Protein AF-A0A377BD72-F1 (afdb_monomer_lite)

Structure (mmCIF, N/CA/C/O backbone):
data_AF-A0A377BD72-F1
#
_entry.id   AF-A0A377BD72-F1
#
loop_
_atom_site.group_PDB
_atom_site.id
_atom_site.type_symbol
_atom_site.label_atom_id
_atom_site.label_alt_id
_atom_site.label_comp_id
_atom_site.label_asym_id
_atom_site.label_entity_id
_atom_site.label_seq_id
_atom_site.pdbx_PDB_ins_code
_atom_site.Cartn_x
_atom_site.Cartn_y
_atom_site.Cartn_z
_atom_site.occupancy
_atom_site.B_iso_or_equiv
_atom_site.auth_seq_id
_atom_site.auth_comp_id
_atom_site.auth_asym_id
_atom_site.auth_atom_id
_atom_site.pdbx_PDB_model_num
ATOM 1 N N . MET A 1 1 ? -21.410 -4.840 31.446 1.00 68.69 1 MET A N 1
ATOM 2 C CA . MET A 1 1 ? -22.089 -3.539 31.298 1.00 68.69 1 MET A CA 1
ATOM 3 C C . MET A 1 1 ? -21.167 -2.398 30.860 1.00 68.69 1 MET A C 1
ATOM 5 O O . MET A 1 1 ? -21.306 -1.969 29.726 1.00 68.69 1 MET A O 1
ATOM 9 N N . GLU A 1 2 ? -20.197 -1.913 31.652 1.00 82.12 2 GLU A N 1
ATOM 10 C CA . GLU A 1 2 ? -19.396 -0.733 31.231 1.00 82.12 2 GLU A CA 1
ATOM 11 C C . GLU A 1 2 ? -18.565 -0.947 29.955 1.00 82.12 2 GLU A C 1
ATOM 13 O O . GLU A 1 2 ? -18.600 -0.119 29.046 1.00 82.12 2 GLU A O 1
ATOM 18 N N . ARG A 1 3 ? -17.866 -2.087 29.837 1.00 90.44 3 ARG A N 1
ATOM 19 C CA . ARG A 1 3 ? -17.086 -2.415 28.629 1.00 90.44 3 ARG A CA 1
ATOM 20 C C . ARG A 1 3 ? -17.943 -2.490 27.369 1.00 90.44 3 ARG A C 1
ATOM 22 O O . ARG A 1 3 ? -17.489 -2.070 26.309 1.00 90.44 3 ARG A O 1
ATOM 29 N N . GLU A 1 4 ? -19.153 -3.029 27.477 1.00 92.31 4 GLU A N 1
ATOM 30 C CA . GLU A 1 4 ? -20.074 -3.149 26.342 1.00 92.31 4 GLU A CA 1
ATOM 31 C C . GLU A 1 4 ? -20.479 -1.761 25.848 1.00 92.31 4 GLU A C 1
ATOM 33 O O . GLU A 1 4 ? -20.363 -1.489 24.654 1.00 92.31 4 GLU A O 1
ATOM 38 N N . LEU A 1 5 ? -20.795 -0.849 26.774 1.00 93.31 5 LEU A N 1
ATOM 39 C CA . LEU A 1 5 ? -21.118 0.542 26.459 1.00 93.31 5 LEU A CA 1
ATOM 40 C C . LEU A 1 5 ? -19.953 1.267 25.758 1.00 93.31 5 LEU A C 1
ATOM 42 O O . LEU A 1 5 ? -20.156 2.031 24.812 1.00 93.31 5 LEU A O 1
ATOM 46 N N . THR A 1 6 ? -18.711 1.036 26.196 1.00 94.19 6 THR A N 1
ATOM 47 C CA . THR A 1 6 ? -17.518 1.625 25.559 1.00 94.19 6 THR A CA 1
ATOM 48 C C . THR A 1 6 ? -17.293 1.078 24.149 1.00 94.19 6 THR A C 1
ATOM 50 O O . THR A 1 6 ? -16.964 1.837 23.231 1.00 94.19 6 THR A O 1
ATOM 53 N N . VAL A 1 7 ? -17.471 -0.232 23.960 1.00 95.44 7 VAL A N 1
ATOM 54 C CA . VAL A 1 7 ? -17.332 -0.878 22.647 1.00 95.44 7 VAL A CA 1
ATOM 55 C C . VAL A 1 7 ? -18.388 -0.352 21.682 1.00 95.44 7 VAL A C 1
ATOM 57 O O . VAL A 1 7 ? -18.055 -0.016 20.545 1.00 95.44 7 VAL A O 1
ATOM 60 N N . GLU A 1 8 ? -19.632 -0.228 22.136 1.00 95.50 8 GLU A N 1
ATOM 61 C CA . GLU A 1 8 ? -20.746 0.282 21.340 1.00 95.50 8 GLU A CA 1
ATOM 62 C C . GLU A 1 8 ? -20.501 1.726 20.885 1.00 95.50 8 GLU A C 1
ATOM 64 O O . GLU A 1 8 ? -20.542 2.013 19.686 1.00 95.50 8 GLU A O 1
ATOM 69 N N . ARG A 1 9 ? -20.092 2.610 21.805 1.00 96.06 9 ARG A N 1
ATOM 70 C CA . ARG A 1 9 ? -19.720 3.997 21.469 1.00 96.06 9 ARG A CA 1
ATOM 71 C C . ARG A 1 9 ? -18.569 4.076 20.471 1.00 96.06 9 ARG A C 1
ATOM 73 O O . ARG A 1 9 ? -18.602 4.884 19.545 1.00 96.06 9 ARG A O 1
ATOM 80 N N . THR A 1 10 ? -17.553 3.231 20.637 1.00 95.62 10 THR A N 1
ATOM 81 C CA . THR A 1 10 ? -16.397 3.208 19.730 1.00 95.62 10 THR A CA 1
ATOM 82 C C . THR A 1 10 ? -16.812 2.766 18.328 1.00 95.62 10 THR A C 1
ATOM 84 O O . THR A 1 10 ? -16.394 3.374 17.343 1.00 95.62 10 THR A O 1
ATOM 87 N N . ARG A 1 11 ? -17.660 1.736 18.222 1.00 95.38 11 ARG A N 1
ATOM 88 C CA . ARG A 1 11 ? -18.187 1.253 16.937 1.00 95.38 11 ARG A CA 1
ATOM 89 C C . ARG A 1 11 ? -19.027 2.320 16.242 1.00 95.38 11 ARG A C 1
ATOM 91 O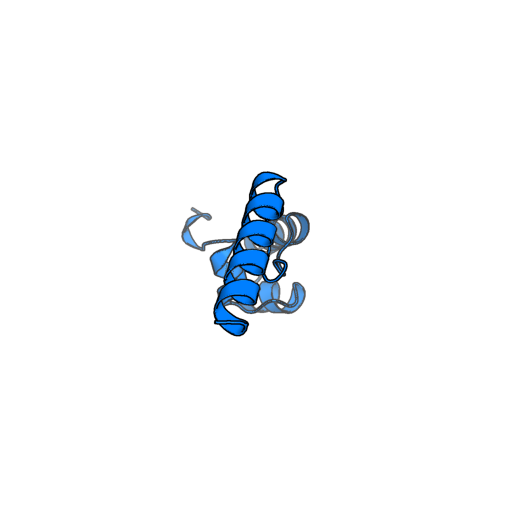 O . ARG A 1 11 ? -18.770 2.583 15.071 1.00 95.38 11 ARG A O 1
ATOM 98 N N . ALA A 1 12 ? -19.924 2.982 16.973 1.00 96.12 12 ALA A N 1
ATOM 99 C CA . ALA A 1 12 ? -20.727 4.082 16.443 1.00 96.12 12 ALA A CA 1
ATOM 100 C C . ALA A 1 12 ? -19.842 5.219 15.896 1.00 96.12 12 ALA A C 1
ATOM 102 O O . ALA A 1 12 ? -20.038 5.685 14.776 1.00 96.12 12 ALA A O 1
ATOM 103 N N . GLY A 1 13 ? -18.795 5.613 16.631 1.00 96.06 13 GLY A N 1
ATOM 104 C CA . GLY A 1 13 ? -17.846 6.629 16.162 1.00 96.06 13 GLY A CA 1
ATOM 105 C C . GLY A 1 13 ? -17.048 6.205 14.921 1.00 96.06 13 GLY A C 1
ATOM 106 O O . GLY A 1 13 ? -16.834 7.008 14.010 1.00 96.06 13 GLY A O 1
ATOM 107 N N . LEU A 1 14 ? -16.619 4.939 14.853 1.00 96.25 14 LEU A N 1
ATOM 108 C CA . LEU A 1 14 ? -15.929 4.393 13.679 1.00 96.25 14 LEU A CA 1
ATOM 109 C C . LEU A 1 14 ? -16.836 4.357 12.445 1.00 96.25 14 LEU A C 1
ATOM 111 O O . LEU A 1 14 ? -16.357 4.606 11.337 1.00 96.25 14 LEU A O 1
ATOM 115 N N . GLU A 1 15 ? -18.121 4.067 12.630 1.00 95.06 15 GLU A N 1
ATOM 116 C CA . GLU A 1 15 ? -19.106 4.049 11.554 1.00 95.06 15 GLU A CA 1
ATOM 117 C C . GLU A 1 15 ? -19.340 5.447 10.979 1.00 95.06 15 GLU A C 1
ATOM 119 O O . GLU A 1 15 ? -19.208 5.629 9.767 1.00 95.06 15 GLU A O 1
ATOM 124 N N . VAL A 1 16 ? -19.550 6.451 11.837 1.00 96.44 16 VAL A N 1
ATOM 125 C CA . VAL A 1 16 ? -19.651 7.860 11.416 1.00 96.44 16 VAL A CA 1
ATOM 126 C C . VAL A 1 16 ? -18.393 8.285 10.655 1.00 96.44 16 VAL A C 1
ATOM 128 O O . VAL A 1 16 ? -18.473 8.850 9.566 1.00 96.44 16 VAL A O 1
ATOM 131 N N . ALA A 1 17 ? -17.203 7.954 11.165 1.00 95.88 17 ALA A N 1
ATOM 132 C CA . ALA A 1 17 ? -15.957 8.289 10.481 1.00 95.88 17 ALA A CA 1
ATOM 133 C C . ALA A 1 17 ? -15.838 7.606 9.105 1.00 95.88 17 ALA A C 1
ATOM 135 O O . ALA A 1 17 ? -15.343 8.216 8.155 1.00 95.88 17 ALA A O 1
ATOM 136 N N . LYS A 1 18 ? -16.293 6.352 8.980 1.00 93.75 18 LYS A N 1
ATOM 137 C CA . LYS A 1 18 ? -16.316 5.619 7.707 1.00 93.75 18 LYS A CA 1
ATOM 138 C C . LYS A 1 18 ? -17.277 6.267 6.706 1.00 93.75 18 LYS A C 1
ATOM 140 O O . LYS A 1 18 ? -16.903 6.397 5.542 1.00 93.75 18 LYS A O 1
ATOM 145 N N . GLN A 1 19 ? -18.459 6.706 7.149 1.00 94.50 19 GLN A N 1
ATOM 146 C CA . GLN A 1 19 ? -19.424 7.440 6.315 1.00 94.50 19 GLN A CA 1
ATOM 147 C C . GLN A 1 19 ? -18.846 8.768 5.803 1.00 94.50 19 GLN A C 1
ATOM 149 O O . GLN A 1 19 ? -19.051 9.121 4.647 1.00 94.50 19 GLN A O 1
ATOM 154 N N . LEU A 1 20 ? -18.026 9.446 6.611 1.00 95.81 20 LEU A N 1
ATOM 155 C CA . LEU A 1 20 ? -17.273 10.645 6.213 1.00 95.81 20 LEU A CA 1
ATOM 156 C C . LEU A 1 20 ? -16.060 10.352 5.301 1.00 95.81 20 LEU A C 1
ATOM 158 O O . LEU A 1 20 ? -15.262 11.244 5.021 1.00 95.81 20 LEU A O 1
ATOM 162 N N . GLY A 1 21 ? -15.878 9.108 4.846 1.00 92.81 21 GLY A N 1
ATOM 163 C CA . GLY A 1 21 ? -14.825 8.725 3.900 1.00 92.81 21 GLY A CA 1
ATOM 164 C C . GLY A 1 21 ? -13.511 8.268 4.539 1.00 92.81 21 GLY A C 1
ATOM 165 O O . GLY A 1 21 ? -12.519 8.039 3.837 1.00 92.81 21 GLY A O 1
ATOM 166 N N . ARG A 1 22 ? -13.454 8.080 5.864 1.00 93.75 22 ARG A N 1
ATOM 167 C CA . ARG A 1 22 ? -12.258 7.529 6.518 1.00 93.75 22 ARG A CA 1
ATOM 168 C C . ARG A 1 22 ? -12.083 6.054 6.141 1.00 93.75 22 ARG A C 1
ATOM 170 O O . ARG A 1 22 ? -12.779 5.182 6.650 1.00 93.75 22 ARG A O 1
ATOM 177 N N . LYS A 1 23 ? -11.071 5.754 5.320 1.00 90.31 23 LYS A N 1
ATOM 178 C CA . LYS A 1 23 ? -10.721 4.376 4.916 1.00 90.31 23 LYS A CA 1
ATOM 179 C C . LYS A 1 23 ? -10.259 3.481 6.081 1.00 90.31 23 LYS A C 1
ATOM 181 O O . LYS A 1 23 ? -10.522 2.284 6.077 1.00 90.31 23 LYS A O 1
ATOM 186 N N . GLY A 1 24 ? -9.574 4.054 7.077 1.00 90.44 24 GLY A N 1
ATOM 187 C CA . GLY A 1 24 ? -9.005 3.310 8.209 1.00 90.44 24 GLY A CA 1
ATOM 188 C C . GLY A 1 24 ? -7.833 2.388 7.828 1.00 90.44 24 GLY A C 1
ATOM 189 O O . GLY A 1 24 ? -7.307 2.449 6.718 1.00 90.44 24 GLY A O 1
ATOM 190 N N . GLY A 1 25 ? -7.406 1.543 8.774 1.00 93.69 25 GLY A N 1
ATOM 191 C CA . GLY A 1 25 ? -6.362 0.533 8.565 1.00 93.69 25 GLY A CA 1
ATOM 192 C C . GLY A 1 25 ? -4.942 1.077 8.341 1.00 93.69 25 GLY A C 1
ATOM 193 O O . GLY A 1 25 ? -4.655 2.266 8.485 1.00 93.69 25 GLY A O 1
ATOM 194 N N . ARG A 1 26 ? -4.018 0.171 7.997 1.00 92.12 26 ARG A N 1
ATOM 195 C CA . ARG A 1 26 ? -2.625 0.515 7.676 1.00 92.12 26 ARG A CA 1
ATOM 196 C C . ARG A 1 26 ? -2.553 1.173 6.296 1.00 92.12 26 ARG A C 1
ATOM 198 O O . ARG A 1 26 ? -3.044 0.613 5.318 1.00 92.12 26 ARG A O 1
ATOM 205 N N . LYS A 1 27 ? -1.868 2.317 6.197 1.00 90.31 27 LYS A N 1
ATOM 206 C CA . LYS A 1 27 ? -1.630 2.993 4.911 1.00 90.31 27 LYS A CA 1
ATOM 207 C C . LYS A 1 27 ? -0.878 2.069 3.928 1.00 90.31 27 LYS A C 1
ATOM 209 O O . LYS A 1 27 ? 0.101 1.433 4.339 1.00 90.31 27 L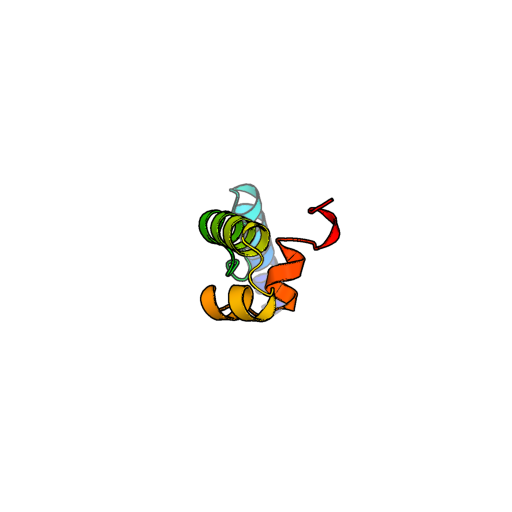YS A O 1
ATOM 214 N N . PRO A 1 28 ? -1.298 1.986 2.650 1.00 90.56 28 PRO A N 1
ATOM 215 C CA . PRO A 1 28 ? -0.572 1.235 1.629 1.00 90.56 28 PRO A CA 1
ATOM 216 C C . PRO A 1 28 ? 0.872 1.727 1.467 1.00 90.56 28 PRO A C 1
ATOM 218 O O . PRO A 1 28 ? 1.132 2.925 1.482 1.00 90.56 28 PRO A O 1
ATOM 221 N N . LYS A 1 29 ? 1.818 0.794 1.290 1.00 87.56 29 LYS A N 1
ATOM 222 C CA . LYS A 1 29 ? 3.228 1.121 0.989 1.00 87.56 29 LYS A CA 1
ATOM 223 C C . LYS A 1 29 ? 3.477 1.466 -0.485 1.00 87.56 29 LYS A C 1
ATOM 225 O O . LYS A 1 29 ? 4.482 2.112 -0.790 1.00 87.56 29 LYS A O 1
ATOM 230 N N . MET A 1 30 ? 2.609 0.978 -1.373 1.00 91.56 30 MET A N 1
ATOM 231 C CA . MET A 1 30 ? 2.607 1.338 -2.789 1.00 91.56 30 MET A CA 1
ATOM 232 C C . MET A 1 30 ? 1.745 2.576 -2.981 1.00 91.56 30 MET A C 1
ATOM 234 O O . MET A 1 30 ? 0.641 2.654 -2.446 1.00 91.56 30 MET A O 1
ATOM 238 N N . THR A 1 31 ? 2.293 3.521 -3.729 1.00 93.44 31 THR A N 1
ATOM 239 C CA . THR A 1 31 ? 1.636 4.734 -4.213 1.00 93.44 31 THR A CA 1
ATOM 240 C C . THR A 1 31 ? 1.556 4.654 -5.732 1.00 93.44 31 THR A C 1
ATOM 242 O O . THR A 1 31 ? 2.303 3.881 -6.339 1.00 93.44 31 THR A O 1
ATOM 245 N N . ASP A 1 32 ? 0.716 5.473 -6.354 1.00 91.94 32 ASP A N 1
ATOM 246 C CA . ASP A 1 32 ? 0.537 5.457 -7.812 1.00 91.94 32 ASP A CA 1
ATOM 247 C C . ASP A 1 32 ? 1.861 5.706 -8.550 1.00 91.94 32 ASP A C 1
ATOM 249 O O . ASP A 1 32 ? 2.237 4.943 -9.434 1.00 91.94 32 ASP A O 1
ATOM 253 N N . SER A 1 33 ? 2.672 6.647 -8.056 1.00 92.88 33 SER A N 1
ATOM 254 C CA . SER A 1 33 ? 4.033 6.896 -8.555 1.00 92.88 33 SER A CA 1
ATOM 255 C C . SER A 1 33 ? 4.945 5.657 -8.495 1.00 92.88 33 SER A C 1
ATOM 257 O O . SER A 1 33 ? 5.711 5.392 -9.427 1.00 92.88 33 SER A O 1
ATOM 259 N N . LYS A 1 34 ? 4.854 4.844 -7.431 1.00 92.25 34 LYS A N 1
ATOM 260 C CA . LYS A 1 34 ? 5.622 3.590 -7.337 1.00 92.25 34 LYS A CA 1
ATOM 261 C C . LYS A 1 34 ? 5.103 2.529 -8.299 1.00 92.25 34 LYS A C 1
ATOM 263 O O . LYS A 1 34 ? 5.902 1.746 -8.801 1.00 92.25 34 LYS A O 1
ATOM 268 N N . ILE A 1 35 ? 3.796 2.488 -8.549 1.00 93.06 35 ILE A N 1
ATOM 269 C CA . ILE A 1 35 ? 3.188 1.561 -9.512 1.00 93.06 35 ILE A CA 1
ATOM 270 C C . ILE A 1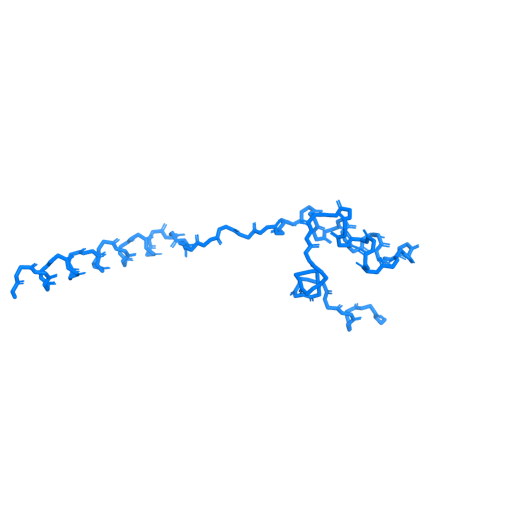 35 ? 3.646 1.915 -10.929 1.00 93.06 35 ILE A C 1
ATOM 272 O O . ILE A 1 35 ? 4.067 1.032 -11.672 1.00 93.06 35 ILE A O 1
ATOM 276 N N . GLU A 1 36 ? 3.632 3.195 -11.293 1.00 92.69 36 GLU A N 1
ATOM 277 C CA . GLU A 1 36 ? 4.137 3.657 -12.590 1.00 92.69 36 GLU A CA 1
ATOM 278 C C . GLU A 1 36 ? 5.628 3.359 -12.761 1.00 92.69 36 GLU A C 1
ATOM 280 O O . GLU A 1 36 ? 6.045 2.840 -13.797 1.00 92.69 36 GLU A O 1
ATOM 285 N N . SER A 1 37 ? 6.427 3.625 -11.725 1.00 92.56 37 SER A N 1
ATOM 286 C CA . SER A 1 37 ? 7.860 3.315 -11.724 1.00 92.56 37 SER A CA 1
ATOM 287 C C . SER A 1 37 ? 8.111 1.813 -11.872 1.00 92.56 37 SER A C 1
ATOM 289 O O . SER A 1 37 ? 8.953 1.406 -12.668 1.00 92.56 37 SER A O 1
ATOM 291 N N . ALA A 1 38 ? 7.342 0.978 -11.164 1.00 92.44 38 ALA A N 1
ATOM 292 C CA . ALA A 1 38 ? 7.408 -0.475 -11.291 1.00 92.44 38 ALA A CA 1
ATOM 293 C C . ALA A 1 38 ? 7.118 -0.934 -12.724 1.00 92.44 38 ALA A C 1
ATOM 295 O O . ALA A 1 38 ? 7.892 -1.707 -13.281 1.00 92.44 38 ALA A O 1
ATOM 296 N N . LYS A 1 39 ? 6.038 -0.430 -13.336 1.00 91.38 39 LYS A N 1
ATOM 297 C CA . LYS A 1 39 ? 5.653 -0.772 -14.713 1.00 91.38 39 LYS A CA 1
ATOM 298 C C . LYS A 1 39 ? 6.736 -0.391 -15.722 1.00 91.38 39 LYS A C 1
ATOM 300 O O . LYS A 1 39 ? 7.053 -1.196 -16.590 1.00 91.38 39 LYS A O 1
ATOM 305 N N . LYS A 1 40 ? 7.335 0.797 -15.587 1.00 92.00 40 LYS A N 1
ATOM 306 C CA . LYS A 1 40 ? 8.436 1.248 -16.457 1.00 92.00 40 LYS A CA 1
ATOM 307 C C . LYS A 1 40 ? 9.666 0.347 -16.333 1.00 92.00 40 LYS A C 1
ATOM 309 O O . LYS A 1 40 ? 10.214 -0.070 -17.347 1.00 92.00 40 LYS A O 1
ATOM 314 N N . LEU A 1 41 ? 10.069 0.012 -15.105 1.00 90.94 41 LEU A N 1
ATOM 315 C CA . LEU A 1 41 ? 11.236 -0.842 -14.862 1.00 90.94 41 LEU A CA 1
ATOM 316 C C . LEU A 1 41 ? 11.023 -2.273 -15.377 1.00 90.94 41 LEU A C 1
ATOM 318 O O . LEU A 1 41 ? 11.917 -2.846 -16.000 1.00 90.94 41 LEU A O 1
ATOM 322 N N . LEU A 1 42 ? 9.827 -2.828 -15.176 1.00 90.00 42 LEU A N 1
ATOM 323 C CA . LEU A 1 42 ? 9.466 -4.140 -15.714 1.00 90.00 42 LEU A CA 1
ATOM 324 C C . LEU A 1 42 ? 9.436 -4.131 -17.248 1.00 90.00 42 LEU A C 1
ATOM 326 O O . LEU A 1 42 ? 9.974 -5.045 -17.864 1.00 90.00 42 LEU A O 1
ATOM 330 N N . ALA A 1 43 ? 8.898 -3.075 -17.868 1.00 88.75 43 ALA A N 1
ATOM 331 C CA . ALA A 1 43 ? 8.900 -2.919 -19.324 1.00 88.75 43 ALA A CA 1
ATOM 332 C C . ALA A 1 43 ? 10.317 -2.777 -19.909 1.00 88.75 43 ALA A C 1
ATOM 334 O O . ALA A 1 43 ? 10.570 -3.246 -21.012 1.00 88.75 43 ALA A O 1
ATOM 335 N N . SER A 1 44 ? 11.260 -2.189 -19.163 1.00 89.38 44 SER A N 1
ATOM 336 C CA . SER A 1 44 ? 12.680 -2.150 -19.549 1.00 89.38 44 SER A CA 1
ATOM 337 C C . SER A 1 44 ? 13.428 -3.481 -19.364 1.00 89.38 44 SER A C 1
ATOM 339 O O . SER A 1 44 ? 14.627 -3.541 -19.617 1.00 89.38 44 SER A O 1
ATOM 341 N N . GLY A 1 45 ? 12.751 -4.543 -18.912 1.00 88.31 45 GLY A N 1
ATOM 342 C CA . GLY A 1 45 ? 13.339 -5.874 -18.738 1.00 88.31 45 GLY A CA 1
ATOM 343 C C . GLY A 1 45 ? 14.070 -6.090 -17.410 1.00 88.31 45 GLY A C 1
ATOM 344 O O . GLY A 1 45 ? 14.774 -7.088 -17.2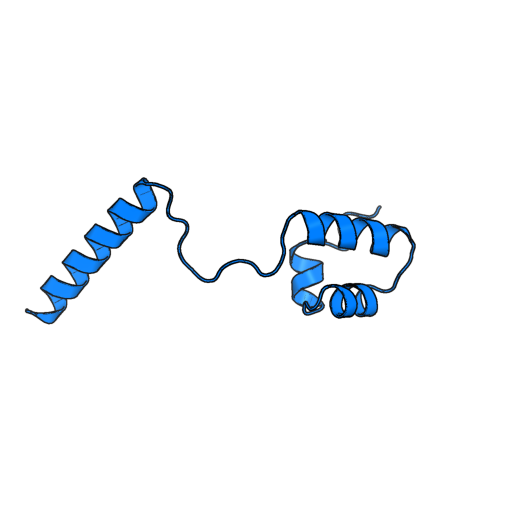59 1.00 88.31 45 GLY A O 1
ATOM 345 N N . VAL A 1 46 ? 13.918 -5.193 -16.427 1.00 90.81 46 VAL A N 1
ATOM 346 C CA . VAL A 1 46 ? 14.534 -5.372 -15.102 1.00 90.81 46 VAL A CA 1
ATOM 347 C C . VAL A 1 46 ? 13.828 -6.512 -14.355 1.00 90.81 46 VAL A C 1
ATOM 349 O O . VAL A 1 46 ? 12.595 -6.507 -14.268 1.00 90.81 46 VAL A O 1
ATOM 352 N N . PRO A 1 47 ? 14.565 -7.463 -13.748 1.00 92.38 47 PRO A N 1
ATOM 353 C CA . PRO A 1 47 ? 13.962 -8.551 -12.991 1.00 92.38 47 PRO A CA 1
ATOM 354 C C . PRO A 1 47 ? 13.051 -8.046 -11.854 1.00 92.38 47 PRO A C 1
ATOM 356 O O . PRO A 1 47 ? 13.446 -7.152 -11.098 1.00 92.38 47 PRO A O 1
ATOM 359 N N . PRO A 1 48 ? 11.872 -8.662 -11.622 1.00 91.56 48 PRO A N 1
ATOM 360 C CA . PRO A 1 48 ? 10.933 -8.235 -10.575 1.00 91.56 48 PRO A CA 1
ATOM 361 C C . PRO A 1 48 ? 11.537 -8.172 -9.164 1.00 91.56 48 PRO A C 1
ATOM 363 O O . PRO A 1 48 ? 11.117 -7.365 -8.333 1.00 91.56 48 PRO A O 1
ATOM 366 N N . LYS A 1 49 ? 12.545 -9.007 -8.885 1.00 94.38 49 LYS A N 1
ATOM 367 C CA . LYS A 1 49 ? 13.289 -9.011 -7.618 1.00 94.38 49 LYS A CA 1
ATOM 368 C C . LYS A 1 49 ? 14.013 -7.685 -7.379 1.00 94.38 49 LYS A C 1
ATOM 370 O O . LYS A 1 49 ? 13.935 -7.141 -6.276 1.00 94.38 49 LYS A O 1
ATOM 375 N N . ASP A 1 50 ? 14.668 -7.163 -8.407 1.00 94.19 50 ASP A N 1
ATOM 376 C CA . ASP A 1 50 ? 15.436 -5.922 -8.322 1.00 94.19 50 ASP A CA 1
ATOM 377 C C . ASP A 1 50 ? 14.503 -4.713 -8.314 1.00 94.19 50 ASP A C 1
ATOM 379 O O . ASP A 1 50 ? 14.692 -3.796 -7.517 1.00 94.19 50 ASP A O 1
ATOM 383 N N . VAL A 1 51 ? 13.409 -4.761 -9.083 1.00 93.81 51 VAL A N 1
ATOM 384 C CA . VAL A 1 51 ? 12.344 -3.746 -9.021 1.00 93.81 51 VAL A CA 1
ATOM 385 C C . VAL A 1 51 ? 11.757 -3.642 -7.610 1.00 93.81 51 VAL A C 1
ATOM 387 O O . VAL A 1 51 ? 11.633 -2.544 -7.064 1.00 93.81 51 VAL A O 1
ATOM 390 N N . ALA A 1 52 ? 11.435 -4.775 -6.978 1.00 94.25 52 ALA A N 1
ATOM 391 C CA . ALA A 1 52 ? 10.902 -4.798 -5.617 1.00 94.25 52 ALA A CA 1
ATOM 392 C C . ALA A 1 52 ? 11.901 -4.215 -4.601 1.00 94.25 52 ALA A C 1
ATOM 394 O O . ALA A 1 52 ? 11.517 -3.398 -3.756 1.00 94.25 52 ALA A O 1
ATOM 395 N N . LYS A 1 53 ? 13.187 -4.578 -4.724 1.00 95.00 53 LYS A N 1
ATOM 396 C CA . LYS A 1 53 ? 14.271 -4.048 -3.885 1.00 95.00 53 LYS A CA 1
ATOM 397 C C . LYS A 1 53 ? 14.409 -2.532 -4.040 1.00 95.00 53 LYS A C 1
ATOM 399 O O . LYS A 1 53 ? 14.432 -1.830 -3.031 1.00 95.00 53 LYS A O 1
ATOM 404 N N . ASN A 1 54 ? 14.414 -2.032 -5.274 1.00 92.38 54 ASN A N 1
ATOM 405 C CA . ASN A 1 54 ? 14.535 -0.605 -5.580 1.00 92.38 54 ASN A CA 1
ATOM 406 C C . ASN A 1 54 ? 13.362 0.210 -5.016 1.00 92.38 54 ASN A C 1
ATOM 408 O O . ASN A 1 54 ? 13.549 1.317 -4.519 1.00 92.38 54 ASN A O 1
ATOM 412 N N . LEU A 1 55 ? 12.150 -0.351 -5.033 1.00 91.62 55 LEU A N 1
ATOM 413 C CA . LEU A 1 55 ? 10.948 0.304 -4.503 1.00 91.62 55 LEU A CA 1
ATOM 414 C C . LEU A 1 55 ? 10.762 0.128 -2.982 1.00 91.62 55 LEU A C 1
ATOM 416 O O . LEU A 1 55 ? 9.819 0.692 -2.402 1.00 91.62 55 LEU A O 1
ATOM 420 N N . GLY A 1 56 ? 11.633 -0.650 -2.329 1.00 93.56 56 GLY A N 1
ATOM 421 C CA . GLY A 1 56 ? 11.576 -0.942 -0.895 1.00 93.56 56 GLY A CA 1
ATOM 422 C C . GLY A 1 56 ? 10.350 -1.769 -0.489 1.00 93.56 56 GLY A C 1
ATOM 423 O O . GLY A 1 56 ? 9.813 -1.599 0.613 1.00 93.56 56 GLY A O 1
ATOM 424 N N . VAL A 1 57 ? 9.857 -2.628 -1.383 1.00 94.19 57 VAL A N 1
ATOM 425 C CA . VAL A 1 57 ? 8.692 -3.496 -1.150 1.00 94.19 57 VAL A CA 1
ATOM 426 C C . VAL A 1 57 ? 9.064 -4.965 -1.325 1.00 94.19 57 VAL A C 1
ATOM 428 O O . VAL A 1 57 ? 10.055 -5.306 -1.959 1.00 94.19 57 VAL A O 1
ATOM 431 N N . SER A 1 58 ? 8.274 -5.867 -0.744 1.00 94.69 58 SER A N 1
ATOM 432 C CA . SER A 1 58 ? 8.473 -7.300 -0.965 1.00 94.69 58 SER A CA 1
ATOM 433 C C . SER A 1 58 ? 7.989 -7.712 -2.359 1.00 94.69 58 SER A C 1
ATOM 435 O O . SER A 1 58 ? 7.062 -7.102 -2.894 1.00 94.69 58 SER A O 1
ATOM 437 N N . ILE A 1 59 ? 8.553 -8.786 -2.920 1.00 93.56 59 ILE A N 1
ATOM 438 C CA . ILE A 1 59 ? 8.128 -9.347 -4.217 1.00 93.56 59 ILE A CA 1
ATOM 439 C C . ILE A 1 59 ? 6.614 -9.652 -4.247 1.00 93.56 59 ILE A C 1
ATOM 441 O O . ILE A 1 59 ? 5.952 -9.238 -5.197 1.00 93.56 59 ILE A O 1
ATOM 445 N N . PRO A 1 60 ? 6.002 -10.258 -3.204 1.00 94.38 60 PRO A N 1
ATOM 446 C CA . PRO A 1 60 ? 4.550 -10.450 -3.180 1.00 94.38 60 PRO A CA 1
ATOM 447 C C . PRO A 1 60 ? 3.770 -9.132 -3.178 1.00 94.38 60 PRO A C 1
ATOM 449 O O . PRO A 1 60 ? 2.688 -9.047 -3.753 1.00 94.38 60 PRO A O 1
ATOM 452 N N . THR A 1 61 ? 4.310 -8.084 -2.541 1.00 93.62 61 THR A N 1
ATOM 453 C CA . THR A 1 61 ? 3.687 -6.756 -2.588 1.00 93.62 61 T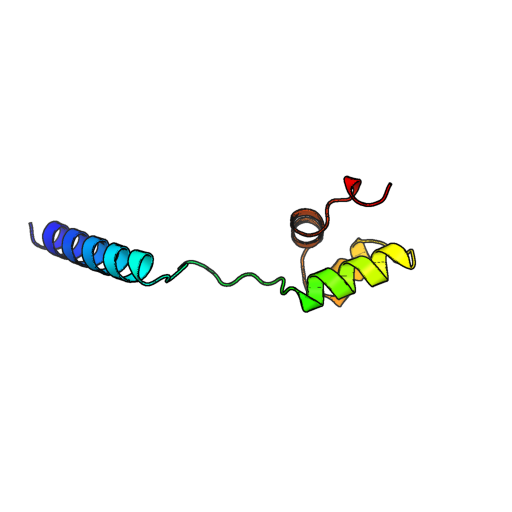HR A CA 1
ATOM 454 C C . THR A 1 61 ? 3.739 -6.209 -4.005 1.00 93.62 61 THR A C 1
ATOM 456 O O . THR A 1 61 ? 2.722 -5.713 -4.466 1.00 93.62 61 THR A O 1
ATOM 459 N N . LEU A 1 62 ? 4.870 -6.330 -4.705 1.00 93.50 62 LEU A N 1
ATOM 460 C CA . LEU A 1 62 ? 4.982 -5.914 -6.102 1.00 93.50 62 LEU A CA 1
ATOM 461 C C . LEU A 1 62 ? 3.918 -6.604 -6.972 1.00 93.50 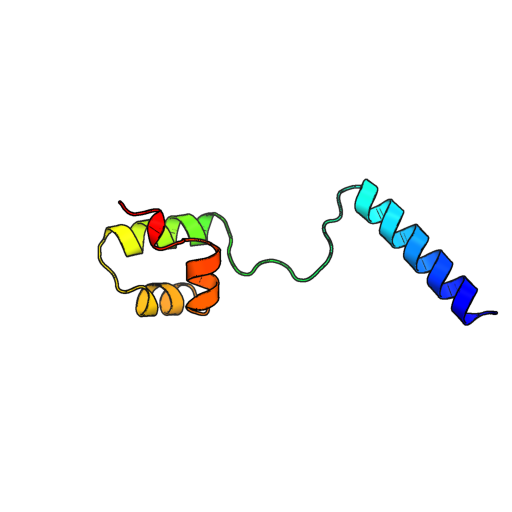62 LEU A C 1
ATOM 463 O O . LEU A 1 62 ? 3.119 -5.910 -7.594 1.00 93.50 62 LEU A O 1
ATOM 467 N N . TYR A 1 63 ? 3.828 -7.937 -6.930 1.00 93.56 63 TYR A N 1
ATOM 468 C CA . TYR A 1 63 ? 2.863 -8.686 -7.745 1.00 93.56 63 TYR A CA 1
ATOM 469 C C . TYR A 1 63 ? 1.398 -8.408 -7.409 1.00 93.56 63 TYR A C 1
ATOM 471 O O . TYR A 1 63 ? 0.553 -8.430 -8.299 1.00 93.56 63 TYR A O 1
ATOM 479 N N . ARG A 1 64 ? 1.078 -8.098 -6.146 1.00 92.56 64 ARG A N 1
ATOM 480 C CA . ARG A 1 64 ? -0.289 -7.716 -5.757 1.00 92.56 64 ARG A CA 1
ATOM 481 C C . ARG A 1 64 ? -0.765 -6.442 -6.462 1.00 92.56 64 ARG A C 1
ATOM 483 O O . ARG A 1 64 ? -1.964 -6.275 -6.648 1.00 92.56 64 ARG A O 1
ATOM 490 N N . TRP A 1 65 ? 0.155 -5.537 -6.798 1.00 91.88 65 TRP A N 1
ATOM 491 C CA . TRP A 1 65 ? -0.158 -4.267 -7.460 1.00 91.88 65 TRP A CA 1
ATOM 492 C C . TRP A 1 65 ? 0.131 -4.281 -8.964 1.00 91.88 65 TRP A C 1
ATOM 494 O O . TRP A 1 65 ? -0.519 -3.550 -9.706 1.00 91.88 65 TRP A O 1
ATOM 504 N N . VAL A 1 66 ? 1.089 -5.093 -9.414 1.00 90.50 66 VAL A N 1
ATOM 505 C CA . VAL A 1 66 ? 1.451 -5.265 -10.826 1.00 90.50 66 VAL A CA 1
ATOM 506 C C . VAL A 1 66 ? 1.507 -6.766 -11.134 1.00 90.50 66 VAL A C 1
ATOM 508 O O . VAL A 1 66 ? 2.558 -7.390 -10.967 1.00 90.50 66 VAL A O 1
ATOM 511 N N . PRO A 1 67 ? 0.375 -7.377 -11.525 1.00 87.12 67 PRO A N 1
ATOM 512 C CA . PRO A 1 67 ? 0.323 -8.794 -11.862 1.00 87.12 67 PRO A CA 1
ATOM 513 C C . PRO A 1 67 ? 1.156 -9.106 -13.108 1.00 87.12 67 PRO A C 1
ATOM 515 O O . PRO A 1 67 ? 1.152 -8.346 -14.075 1.00 87.12 67 PRO A O 1
ATOM 518 N N . ALA A 1 68 ? 1.824 -10.262 -13.116 1.00 78.56 68 ALA A N 1
ATOM 519 C CA . ALA A 1 68 ? 2.628 -10.707 -14.258 1.00 78.56 68 ALA A CA 1
ATOM 520 C C . ALA A 1 68 ? 1.794 -10.895 -15.543 1.00 78.56 68 ALA A C 1
ATOM 522 O O . ALA A 1 68 ? 2.309 -10.721 -16.639 1.00 78.56 68 ALA A O 1
ATOM 523 N N . SER A 1 69 ? 0.497 -11.190 -15.412 1.00 70.81 69 SER A N 1
ATOM 524 C CA . SER A 1 69 ? -0.427 -11.429 -16.528 1.00 70.81 69 SER A CA 1
ATOM 525 C C . SER A 1 69 ? -0.845 -10.171 -17.296 1.00 70.81 69 SER A C 1
ATOM 527 O O . SER A 1 69 ? -1.531 -10.284 -18.303 1.00 70.81 69 SER A O 1
ATOM 529 N N . THR A 1 70 ? -0.503 -8.972 -16.815 1.00 59.56 70 THR A N 1
ATOM 530 C CA . THR A 1 70 ? -0.869 -7.705 -17.476 1.00 59.56 70 THR A CA 1
ATOM 531 C C . THR A 1 70 ? 0.153 -7.285 -18.542 1.00 59.56 70 THR A C 1
ATOM 533 O O . THR A 1 70 ? -0.094 -6.340 -19.282 1.00 59.56 70 THR A O 1
ATOM 536 N N . HIS A 1 71 ? 1.278 -7.995 -18.651 1.00 52.94 71 HIS A N 1
ATOM 537 C CA . HIS A 1 71 ? 2.260 -7.826 -19.720 1.00 52.94 71 HIS A CA 1
ATOM 538 C C . HIS A 1 71 ? 2.141 -8.998 -20.709 1.00 52.94 71 HIS A C 1
ATOM 540 O O . HIS A 1 71 ? 2.893 -9.966 -20.613 1.00 52.94 71 HIS A O 1
ATOM 546 N N . ALA A 1 72 ? 1.159 -8.918 -21.609 1.00 42.16 72 ALA A N 1
ATOM 547 C CA . ALA A 1 72 ? 1.047 -9.723 -22.826 1.00 42.16 72 ALA A CA 1
ATOM 548 C C . ALA A 1 72 ? 0.945 -8.776 -24.025 1.00 42.16 72 ALA A C 1
ATOM 550 O O . ALA A 1 72 ? 0.278 -7.725 -23.862 1.00 42.16 72 ALA A O 1
#

Radius of gyration: 19.34 Å; chains: 1; bounding box: 38×22×54 Å

Foldseek 3Di:
DVVVVVVVVVVVVVVVVVVVVPPDDDDDLDDPVLLVVLVVCVVVVHDLCVSCVVSVHDSVSNCVSPPPVVPD

Sequence (72 aa):
MERELTVERTRAGLEVAKQLGRKGGRKPKMTDSKIESAKKLLASGVPPKDVAKNLGVSIPTLYRWVPASTHA

Secondary structure (DSSP, 8-state):
-HHHHHHHHHHHHHHHHHHTT---SSPPS--HHHHHHHHHHHHTT--HHHHHHHTT--HHHHHHHS-GGG--

pLDDT: mean 90.16, std 9.46, range [42.16, 96.44]

InterPro domains:
  IPR006119 Resolvase, N-terminal catalytic domain [PS51736] (1-21)
  IPR006120 Resolvase, HTH domain [PF02796] (25-68)
  IPR009057 Homedomain-like superfamily [SSF46689] (25-69)

Organism: Escherichia coli (NCBI:txid562)

=== Feature glossary ===
Legend for the data blocks above and below:

— What the protein is —

The amino-acid sequence is the protein's primary structure: the linear order of residues from the N-terminus to the C-terminus, written in one-letter code. Everything else here — the 3D coordinates, the secondary structure, the domain annotations — is ultimately a consequence of this string.

Database cross-references. InterPro integrates a dozen domain/family signature databases into unified entries with residue-range hits. GO terms attach function/process/location labels with evidence codes. CATH codes position the fold in a four-level structural taxonomy. Organism is the NCBI-taxonomy species name.

— Where its atoms are —

The mmCIF block holds the 3D Cartesian coordinates of each backbone atom (N, Cα, C, O) in ångströms. mmCIF is the PDB's canonical archive format — a tagged-loop text representation of the atomic model.

The six renders are orthographic views along the three Cartesian axes in both directions. Representation (cartoon, sticks, or surface) and color scheme (sequence-rainbow or by-chain) vary across proteins so the training set covers all the common visualization conventions.

— Local backbone conformation —

Secondary structure is the local, repeating backbone conformation. DSSP classifies it into eight states by reading the hydrogen-bond network: three helix types (H, G, I), two β types (E, B), two non-regular types (T, S), and unstructured coil (-).

SS3 is a coarse helix/strand/coil call (letters a/b/c) made by the P-SEA algorithm from inter-Cα distances and dihedrals. It is less detailed than DSSP but needs only Cα positions.

Backbone dihedral angles. Every residue except chain termini has a φ (preceding-C → N → Cα → C) and a ψ (N → Cα → C → next-N). They are reported in degrees following the IUPAC sign convention. Secondary structure is essentially a statement about which (φ, ψ) basin each residue occupies.

— Global shape and packing —

The geometric summary reports three shape descriptors. Rg (radius of gyration) measures how spread out the Cα atoms are about their centre of mass; compact globular proteins have small Rg, elongated or unfolded ones large. Cα contacts (<8 Å, |i−j|>4) count long-range residue pairs in spatial proximity — high for tightly packed folds, near zero for rods or random coil. The bounding-box extents give the protein's footprint along x, y, z in Å.

Solvent accessibility: the surface area of each residue that a 1.4 Å water probe can touch, in Å². When only backbone atoms are present the absolute values are lower than full-atom SASA (side chains contribute most of the area) and are flagged as backbone-only.

Plot images: a contact map (which residues are close in 3D, as an N×N binary image), a Ramachandran scatter (backbone torsion angles, revealing secondary-structure composition at a glance), and — for AlphaFold structures — a PAE heatmap (pairwise prediction confidence).

— Structural neighborhood —

Foldseek's 3Di representation compresses backbone geometry into a per-residue letter drawn from a learned twenty-state alphabet. It captures the tertiary interaction pattern around each residue — which residues are packed against it in space, regardless of where they are in sequence.

Structural nearest neighbors (via Foldseek easy-search vs the PDB). Reported per hit: target PDB id, E-value, and alignment TM-score. A TM-score above ~0.5 is the conventional threshold for 'same fold'.

— Confidence and disorder —

pLDDT (predicted Local Distance Difference Test) is AlphaFold's per-residue confidence score, ranging from 0 to 100. Values above 90 indicate high confidence (typically well-packed cores); 70–90 is confident; 50–70 low confidence; below 50 usually means the region is disordered or the prediction is unreliable there. AlphaFold stores pLDDT in the mmCIF B-factor column.

For experimental (PDB) structures, the B-factor (temperature factor) quantifies the positional spread of each atom in the crystal — a combination of thermal vibration and static disorder — in units of Å². High B-factors mark flexible loops or poorly resolved regions; low B-factors mark the rigid, well-ordered core.

Predicted Aligned Error (PAE) is an AlphaFold confidence matrix: entry (i, j) is the expected error in the position of residue j, in ångströms, when the prediction is superimposed on the true structure at residue i. Low PAE within a block of residues means that block is internally rigid and well-predicted; high PAE between two blocks means their relative placement is uncertain even if each block individually is confident.